Protein AF-A0A4U9HIS5-F1 (afdb_monomer_lite)

Foldseek 3Di:
DEEEAEFQAEQEDAAESEEEDDPDDEYEYHAAQNGEAEYCEREEYLEAYEYAHNHEFENPNAESYEHENYADEHEYEENEEQEYAAESYYYEQYPYYHYHYPYYFYYVNYSYHYDHDPPDDDDD

pLDDT: mean 90.12, std 12.72, range [44.91, 98.75]

Organism: NCBI:txid83655

Radius of gyration: 13.84 Å; chains: 1; bounding box: 36×30×47 Å

Structure (mmCIF, N/CA/C/O backbone):
data_AF-A0A4U9HIS5-F1
#
_entry.id   AF-A0A4U9HIS5-F1
#
loop_
_atom_site.group_PDB
_atom_site.id
_atom_site.type_symbol
_atom_site.label_atom_id
_atom_site.label_alt_id
_atom_site.label_comp_id
_atom_site.label_asym_id
_atom_site.label_entity_id
_atom_site.label_seq_id
_atom_site.pdbx_PDB_ins_code
_atom_site.Cartn_x
_atom_site.Cartn_y
_atom_site.Cartn_z
_atom_site.occupancy
_atom_site.B_iso_or_equiv
_atom_site.auth_seq_id
_atom_site.auth_comp_id
_atom_site.auth_asym_id
_atom_site.auth_atom_id
_atom_site.pdbx_PDB_model_num
ATOM 1 N N . MET A 1 1 ? 12.736 -16.061 -3.841 1.00 52.12 1 MET A N 1
ATOM 2 C CA . MET A 1 1 ? 12.213 -16.095 -2.458 1.00 52.12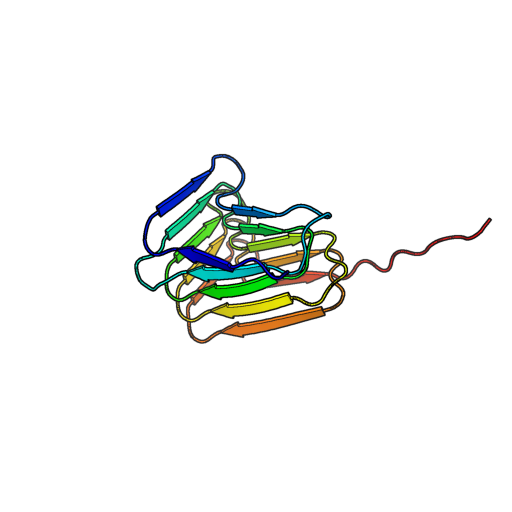 1 MET A CA 1
ATOM 3 C C . MET A 1 1 ? 11.211 -14.957 -2.338 1.00 52.12 1 MET A C 1
ATOM 5 O O . MET A 1 1 ? 11.609 -13.817 -2.514 1.00 52.12 1 MET A O 1
ATOM 9 N N . THR A 1 2 ? 9.918 -15.233 -2.169 1.00 69.94 2 THR A N 1
ATOM 10 C CA . THR A 1 2 ? 8.892 -14.186 -2.000 1.00 69.94 2 THR A CA 1
ATOM 11 C C . THR A 1 2 ? 8.749 -13.871 -0.515 1.00 69.94 2 THR A C 1
ATOM 13 O O . THR A 1 2 ? 8.292 -14.718 0.253 1.00 69.94 2 THR A O 1
ATOM 16 N N . GLY A 1 3 ? 9.178 -12.681 -0.099 1.00 87.12 3 GLY A N 1
ATOM 17 C CA . GLY A 1 3 ? 8.976 -12.201 1.268 1.00 87.12 3 GLY A CA 1
ATOM 18 C C . GLY A 1 3 ? 7.501 -11.894 1.541 1.00 87.12 3 GLY A C 1
ATOM 19 O O . GLY A 1 3 ? 6.752 -11.534 0.630 1.00 87.12 3 GLY A O 1
ATOM 20 N N . THR A 1 4 ? 7.075 -12.053 2.796 1.00 94.88 4 THR A N 1
ATOM 21 C CA . THR A 1 4 ? 5.727 -11.680 3.246 1.00 94.88 4 THR A CA 1
ATOM 22 C C . THR A 1 4 ? 5.819 -10.722 4.424 1.00 94.88 4 THR A C 1
ATOM 24 O O . THR A 1 4 ? 6.487 -11.026 5.409 1.00 94.88 4 THR A O 1
ATOM 27 N N . ILE A 1 5 ? 5.114 -9.598 4.335 1.00 95.44 5 ILE A N 1
ATOM 28 C CA . ILE A 1 5 ? 4.896 -8.663 5.438 1.00 95.44 5 ILE A CA 1
ATOM 29 C C . ILE A 1 5 ? 3.483 -8.902 5.961 1.00 95.44 5 ILE A C 1
ATOM 31 O O . ILE A 1 5 ? 2.519 -8.784 5.206 1.00 95.44 5 ILE A O 1
ATOM 35 N N . LYS A 1 6 ? 3.360 -9.237 7.247 1.00 97.94 6 LYS A N 1
ATOM 36 C CA . LYS A 1 6 ? 2.071 -9.368 7.932 1.00 97.94 6 LYS A CA 1
ATOM 37 C C . LYS A 1 6 ? 1.951 -8.255 8.958 1.00 97.94 6 LYS A C 1
ATOM 39 O O . LYS A 1 6 ? 2.724 -8.232 9.911 1.00 97.94 6 LYS A O 1
ATOM 44 N N . ASN A 1 7 ? 1.003 -7.347 8.760 1.00 98.19 7 ASN A N 1
ATOM 45 C CA . ASN A 1 7 ? 0.739 -6.257 9.688 1.00 98.19 7 ASN A CA 1
ATOM 46 C C . ASN A 1 7 ? -0.586 -6.479 10.421 1.00 98.19 7 ASN A C 1
ATOM 48 O O . ASN A 1 7 ? -1.615 -6.698 9.790 1.00 98.19 7 ASN A O 1
ATOM 52 N N . ALA A 1 8 ? -0.559 -6.374 11.747 1.00 98.25 8 ALA A N 1
ATOM 53 C CA . ALA A 1 8 ? -1.751 -6.332 12.597 1.00 98.25 8 ALA A CA 1
ATOM 54 C C . ALA A 1 8 ? -1.700 -5.192 13.632 1.00 98.25 8 ALA A C 1
ATOM 56 O O . ALA A 1 8 ? -2.584 -5.109 14.483 1.00 98.25 8 ALA A O 1
ATOM 57 N N . GLY A 1 9 ? -0.664 -4.349 13.567 1.00 98.12 9 GLY A N 1
ATOM 58 C CA . GLY A 1 9 ? -0.470 -3.181 14.422 1.00 98.12 9 GLY A CA 1
ATOM 59 C C . GLY A 1 9 ? -0.333 -1.917 13.578 1.00 98.12 9 GLY A C 1
ATOM 60 O O . GLY A 1 9 ? -0.990 -1.783 12.548 1.00 98.12 9 GLY A O 1
ATOM 61 N N . ASN A 1 10 ? 0.543 -1.004 13.997 1.00 98.06 10 ASN A N 1
ATOM 62 C CA . ASN A 1 10 ? 0.754 0.273 13.318 1.00 98.06 10 ASN A CA 1
ATOM 63 C C . ASN A 1 10 ? 2.096 0.286 12.584 1.00 98.06 10 ASN A C 1
ATOM 65 O O . ASN A 1 10 ? 3.140 0.045 13.191 1.00 98.06 10 ASN A O 1
ATOM 69 N N . VAL A 1 11 ? 2.068 0.625 11.300 1.00 98.00 11 VAL A N 1
ATOM 70 C CA . VAL A 1 11 ? 3.246 0.953 10.497 1.00 98.00 11 VAL A CA 1
ATOM 71 C C . VAL A 1 11 ? 3.129 2.415 10.098 1.00 98.00 11 VAL A C 1
ATOM 73 O O . VAL A 1 11 ? 2.196 2.781 9.389 1.00 98.00 11 VAL A O 1
ATOM 76 N N . THR A 1 12 ? 4.062 3.248 10.550 1.00 96.50 12 THR A N 1
ATOM 77 C CA . THR A 1 12 ? 4.068 4.683 10.257 1.00 96.50 12 THR A CA 1
ATOM 78 C C . THR A 1 12 ? 5.427 5.119 9.724 1.00 96.50 12 THR A C 1
ATOM 80 O O . THR A 1 12 ? 6.471 4.698 10.221 1.00 96.50 12 THR A O 1
ATOM 83 N N . GLY A 1 13 ? 5.423 5.976 8.706 1.00 94.50 13 GLY A N 1
ATOM 84 C CA . GLY A 1 13 ? 6.635 6.583 8.158 1.00 94.50 13 GLY A CA 1
ATOM 85 C C . GLY A 1 13 ? 6.396 8.024 7.722 1.00 94.50 13 GLY A C 1
ATOM 86 O O . GLY A 1 13 ? 5.287 8.386 7.345 1.00 94.50 13 GLY A O 1
ATOM 87 N N . ALA A 1 14 ? 7.431 8.866 7.773 1.00 94.44 14 ALA A N 1
ATOM 88 C CA . ALA A 1 14 ? 7.312 10.266 7.352 1.00 94.44 14 ALA A CA 1
ATOM 89 C C . ALA A 1 14 ? 7.033 10.390 5.840 1.00 94.44 14 ALA A C 1
ATOM 91 O O . ALA A 1 14 ? 6.141 11.131 5.432 1.00 94.44 14 ALA A O 1
ATOM 92 N N . GLU A 1 15 ? 7.752 9.616 5.018 1.00 95.75 15 GLU A N 1
ATOM 93 C CA . GLU A 1 15 ? 7.513 9.529 3.571 1.00 95.75 15 GLU A CA 1
ATOM 94 C C . GLU A 1 15 ? 6.591 8.352 3.236 1.00 95.75 15 GLU A C 1
ATOM 96 O O . GLU A 1 15 ? 5.451 8.560 2.822 1.00 95.75 15 GLU A O 1
ATOM 101 N N . SER A 1 16 ? 7.057 7.125 3.472 1.00 96.25 16 SER A N 1
ATOM 102 C CA . SER A 1 16 ? 6.305 5.901 3.190 1.00 96.25 16 SER A CA 1
ATOM 103 C C . SER A 1 16 ? 6.169 5.053 4.447 1.00 96.25 16 SER A C 1
ATOM 105 O O . SER A 1 16 ? 7.168 4.833 5.131 1.00 96.25 16 SER A O 1
ATOM 107 N N . GLY A 1 17 ? 4.972 4.528 4.724 1.00 9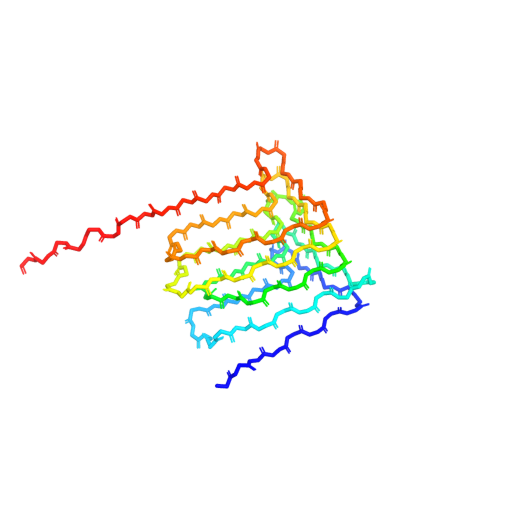6.56 17 GLY A N 1
ATOM 108 C CA . GLY A 1 17 ? 4.800 3.506 5.762 1.00 96.56 17 GLY A CA 1
ATOM 109 C C . GLY A 1 17 ? 5.573 2.235 5.400 1.00 96.56 17 GLY A C 1
ATOM 110 O O . GLY A 1 17 ? 6.351 1.713 6.196 1.00 96.56 17 GLY A O 1
ATOM 111 N N . ILE A 1 18 ? 5.423 1.777 4.153 1.00 96.62 18 ILE A N 1
ATOM 112 C CA . ILE A 1 18 ? 6.227 0.694 3.573 1.00 96.62 18 ILE A CA 1
ATOM 113 C C . ILE A 1 18 ? 6.809 1.157 2.237 1.00 96.62 18 ILE A C 1
ATOM 115 O O . ILE A 1 18 ? 6.059 1.547 1.342 1.00 96.62 18 ILE A O 1
ATOM 119 N N . GLN A 1 19 ? 8.133 1.060 2.094 1.00 95.12 19 GLN A N 1
ATOM 120 C CA . GLN A 1 19 ? 8.863 1.315 0.849 1.00 95.12 19 GLN A CA 1
ATOM 121 C C . GLN A 1 19 ? 9.473 0.013 0.318 1.00 95.12 19 GLN A C 1
ATOM 123 O O . GLN A 1 19 ? 10.108 -0.724 1.072 1.00 95.12 19 GLN A O 1
ATOM 128 N N . ILE A 1 20 ? 9.307 -0.263 -0.978 1.00 92.62 20 ILE A N 1
ATOM 129 C CA . ILE A 1 20 ? 9.892 -1.433 -1.646 1.00 92.62 20 ILE A CA 1
ATOM 130 C C . ILE A 1 20 ? 10.592 -0.996 -2.938 1.00 92.62 20 ILE A C 1
ATOM 132 O O . ILE A 1 20 ? 9.955 -0.453 -3.841 1.00 92.62 20 ILE A O 1
ATOM 136 N N . GLU A 1 21 ? 11.888 -1.290 -3.036 1.00 91.12 21 GLU A N 1
ATOM 137 C CA . GLU A 1 21 ? 12.769 -0.879 -4.137 1.00 91.12 21 GLU A CA 1
ATOM 138 C C . GLU A 1 21 ? 13.004 -1.988 -5.188 1.00 91.12 21 GLU A C 1
ATOM 140 O O . GLU A 1 21 ? 12.654 -3.153 -4.986 1.00 91.12 21 GLU A O 1
ATOM 145 N N . GLU A 1 22 ? 13.595 -1.593 -6.321 1.00 81.88 22 GLU A N 1
ATOM 146 C CA . GLU A 1 22 ? 13.671 -2.310 -7.613 1.00 81.88 22 GLU A CA 1
ATOM 147 C C . GLU A 1 22 ? 14.388 -3.677 -7.566 1.00 81.88 22 GLU A C 1
ATOM 149 O O . GLU A 1 22 ? 14.117 -4.533 -8.407 1.00 81.88 22 GLU A O 1
ATOM 154 N N . ASP A 1 23 ? 15.218 -3.930 -6.550 1.00 79.56 23 ASP A N 1
ATOM 155 C CA . ASP A 1 23 ? 16.017 -5.163 -6.419 1.00 79.56 23 ASP A CA 1
ATOM 156 C C . ASP A 1 23 ? 15.318 -6.287 -5.630 1.00 79.56 23 ASP A C 1
ATOM 158 O O . ASP A 1 23 ? 15.896 -7.340 -5.346 1.00 79.56 23 ASP A O 1
ATOM 162 N N . SER A 1 24 ? 14.057 -6.082 -5.251 1.00 76.44 24 SER A N 1
ATOM 163 C CA . SER A 1 24 ? 13.283 -7.075 -4.508 1.00 76.44 24 SER A CA 1
ATOM 164 C C . SER A 1 24 ? 12.559 -8.060 -5.435 1.00 76.44 24 SER A C 1
ATOM 166 O O . SER A 1 24 ? 12.050 -7.715 -6.500 1.00 76.44 24 SER A O 1
ATOM 168 N N . SER A 1 25 ? 12.442 -9.320 -5.004 1.00 83.38 25 SER A N 1
ATOM 169 C CA . SER A 1 25 ? 11.448 -10.239 -5.581 1.00 83.38 25 SER A CA 1
ATOM 170 C C . SER A 1 25 ? 10.033 -9.780 -5.219 1.00 83.38 25 SER A C 1
ATOM 172 O O . SER A 1 25 ? 9.864 -9.110 -4.204 1.00 83.38 25 SER A O 1
ATOM 174 N N . MET A 1 26 ? 9.017 -10.197 -5.990 1.00 85.31 26 MET A N 1
ATOM 175 C CA . MET A 1 26 ? 7.604 -9.927 -5.677 1.00 85.31 26 MET A CA 1
ATOM 176 C C . MET A 1 26 ? 7.312 -10.151 -4.187 1.00 85.31 26 MET A C 1
ATOM 178 O O . MET A 1 26 ? 7.617 -11.213 -3.635 1.00 85.31 26 MET A O 1
ATOM 182 N N . LEU A 1 27 ? 6.717 -9.147 -3.547 1.00 91.69 27 LEU A N 1
ATOM 183 C CA . LEU A 1 27 ? 6.384 -9.190 -2.128 1.00 91.69 27 LEU A CA 1
ATOM 184 C C . LEU A 1 27 ? 4.886 -9.334 -1.923 1.00 91.69 27 LEU A C 1
ATOM 186 O O . LEU A 1 27 ? 4.066 -8.795 -2.671 1.00 91.69 27 LEU A O 1
ATOM 190 N N . ARG A 1 28 ? 4.538 -10.058 -0.862 1.00 95.50 28 ARG A N 1
ATOM 191 C CA . ARG A 1 28 ? 3.171 -10.155 -0.372 1.00 95.50 28 ARG A CA 1
ATOM 192 C C . ARG A 1 28 ? 3.012 -9.298 0.877 1.00 95.50 28 ARG A C 1
ATOM 194 O O . ARG A 1 28 ? 3.803 -9.418 1.808 1.00 95.50 28 ARG A O 1
ATOM 201 N N . ILE A 1 29 ? 1.982 -8.464 0.903 1.00 97.25 29 ILE A N 1
ATOM 202 C CA . ILE A 1 29 ? 1.629 -7.616 2.040 1.00 97.25 29 ILE A CA 1
ATOM 203 C C . ILE A 1 29 ? 0.226 -8.011 2.493 1.00 97.25 29 ILE A C 1
ATOM 205 O O . ILE A 1 29 ? -0.726 -7.935 1.719 1.00 97.25 29 ILE A O 1
ATOM 209 N N . GLU A 1 30 ? 0.108 -8.439 3.744 1.00 98.44 30 GLU A N 1
ATOM 210 C CA . GLU A 1 30 ? -1.153 -8.783 4.396 1.00 98.44 30 GLU A CA 1
ATOM 211 C C . GLU A 1 30 ? -1.396 -7.796 5.538 1.00 98.44 30 GLU A C 1
ATOM 213 O O . GLU A 1 30 ? -0.752 -7.879 6.583 1.00 98.44 30 GLU A O 1
ATOM 218 N N . ASN A 1 31 ? -2.318 -6.856 5.338 1.00 98.69 31 ASN A N 1
ATOM 219 C CA . ASN A 1 31 ? -2.761 -5.938 6.379 1.00 98.69 31 ASN A CA 1
ATOM 220 C C . ASN A 1 31 ? -4.041 -6.493 7.016 1.00 98.69 31 ASN A C 1
ATOM 222 O O . ASN A 1 31 ? -5.082 -6.580 6.359 1.00 98.69 3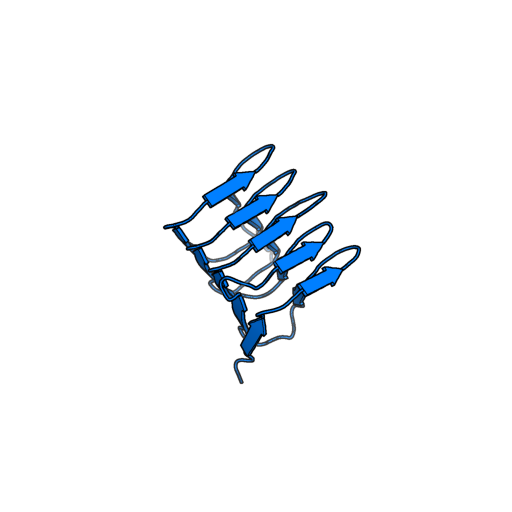1 ASN A O 1
ATOM 226 N N . ALA A 1 32 ? -3.955 -6.930 8.270 1.00 98.69 32 ALA A N 1
ATOM 227 C CA . ALA A 1 32 ? -5.080 -7.463 9.030 1.00 98.69 32 ALA A CA 1
ATOM 228 C C . ALA A 1 32 ? -6.110 -6.368 9.340 1.00 98.69 32 ALA A C 1
ATOM 230 O O . ALA A 1 32 ? -5.827 -5.186 9.187 1.00 98.69 32 ALA A O 1
ATOM 231 N N . SER A 1 33 ? -7.299 -6.748 9.812 1.00 98.38 33 SER A N 1
ATOM 232 C CA . SER A 1 33 ? -8.380 -5.798 10.127 1.00 98.38 33 SER A CA 1
ATOM 233 C C . SER A 1 33 ? -8.024 -4.772 11.204 1.00 98.38 33 SER A C 1
ATOM 235 O O . SER A 1 33 ? -8.592 -3.688 11.217 1.00 98.38 33 SER A O 1
ATOM 237 N N . THR A 1 34 ? -7.084 -5.101 12.092 1.00 98.12 34 THR A N 1
ATOM 238 C CA . THR A 1 34 ? -6.537 -4.195 13.116 1.00 98.12 34 THR A CA 1
ATOM 239 C C . THR A 1 34 ? -5.285 -3.450 12.653 1.00 98.12 34 THR A C 1
ATOM 241 O O . THR A 1 34 ? -4.703 -2.693 13.421 1.00 98.12 34 THR A O 1
ATOM 244 N N . GLY A 1 35 ? -4.807 -3.729 11.440 1.00 98.62 35 GLY A N 1
ATOM 245 C CA . GLY A 1 35 ? -3.575 -3.171 10.914 1.00 98.62 35 GLY A CA 1
ATOM 246 C C . GLY A 1 35 ? -3.788 -1.785 10.316 1.00 98.62 35 GLY A C 1
ATOM 247 O O . GLY A 1 35 ? -4.666 -1.595 9.470 1.00 98.62 35 GLY A O 1
ATOM 248 N N . HIS A 1 36 ? -2.936 -0.843 10.708 1.00 98.50 36 HIS A N 1
ATOM 249 C CA . HIS A 1 36 ? -2.873 0.508 10.160 1.00 98.50 36 HIS A CA 1
ATOM 250 C C . HIS A 1 36 ? -1.519 0.719 9.483 1.00 98.50 36 HIS A C 1
ATOM 252 O O . HIS A 1 36 ? -0.474 0.446 10.078 1.00 98.50 36 HIS A O 1
ATOM 258 N N . ILE A 1 37 ? -1.533 1.185 8.236 1.00 98.56 37 ILE A N 1
ATOM 259 C CA . ILE A 1 37 ? -0.330 1.548 7.483 1.00 98.56 37 ILE A CA 1
ATOM 260 C C . ILE A 1 37 ? -0.476 2.991 7.023 1.00 98.56 37 ILE A C 1
ATOM 262 O O . ILE A 1 37 ? -1.374 3.303 6.241 1.00 98.56 37 ILE A O 1
ATOM 266 N N . GLU A 1 38 ? 0.417 3.862 7.478 1.00 97.56 38 GLU A N 1
ATOM 267 C CA . GLU A 1 38 ? 0.339 5.293 7.209 1.00 97.56 38 GLU A CA 1
ATOM 268 C C . GLU A 1 38 ? 1.689 5.904 6.825 1.00 97.56 3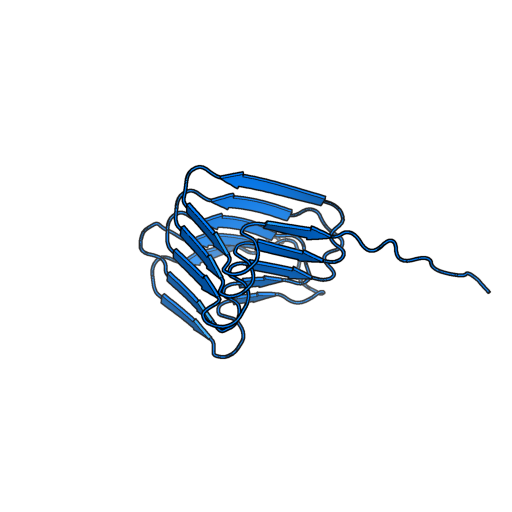8 GLU A C 1
ATOM 270 O O . GLU A 1 38 ? 2.753 5.533 7.323 1.00 97.56 38 GLU A O 1
ATOM 275 N N . GLY A 1 39 ? 1.624 6.908 5.961 1.00 96.44 39 GLY A N 1
ATOM 276 C CA . GLY A 1 39 ? 2.721 7.818 5.659 1.00 96.44 39 GLY A CA 1
ATOM 277 C C . GLY A 1 39 ? 2.230 8.953 4.776 1.00 96.44 39 GLY A C 1
ATOM 278 O O . GLY A 1 39 ? 1.025 9.074 4.543 1.00 96.44 39 GLY A O 1
ATOM 279 N N . LYS A 1 40 ? 3.128 9.786 4.240 1.00 97.31 40 LYS A N 1
ATOM 280 C CA . LYS A 1 40 ? 2.743 10.687 3.140 1.00 97.31 40 LYS A CA 1
ATOM 281 C C . LYS A 1 40 ? 2.156 9.863 1.992 1.00 97.31 40 LYS A C 1
ATOM 283 O O . LYS A 1 40 ? 1.054 10.174 1.541 1.00 97.31 40 LYS A O 1
ATOM 288 N N . THR A 1 41 ? 2.833 8.778 1.622 1.00 98.00 41 THR A N 1
ATOM 289 C CA . THR A 1 41 ? 2.267 7.651 0.877 1.00 98.00 41 THR A CA 1
ATOM 290 C C . THR A 1 41 ? 2.163 6.438 1.813 1.00 98.00 41 THR A C 1
ATOM 292 O O . THR A 1 41 ? 3.108 6.135 2.534 1.00 98.00 41 THR A O 1
ATOM 295 N N . GLY A 1 42 ? 1.037 5.724 1.842 1.00 97.56 42 GLY A N 1
ATOM 296 C CA . GLY A 1 42 ? 0.883 4.573 2.748 1.00 97.56 42 GLY A CA 1
ATOM 297 C C . GLY A 1 42 ? 1.843 3.432 2.388 1.00 97.56 42 GLY A C 1
ATOM 298 O O . GLY A 1 42 ? 2.702 3.035 3.180 1.00 97.56 42 GLY A O 1
ATOM 299 N N . ILE A 1 43 ? 1.734 2.940 1.152 1.00 97.88 43 ILE A N 1
ATOM 300 C CA . ILE A 1 43 ? 2.641 1.940 0.572 1.00 97.88 43 ILE A CA 1
ATOM 301 C C . ILE A 1 43 ? 3.187 2.470 -0.746 1.00 97.88 43 ILE A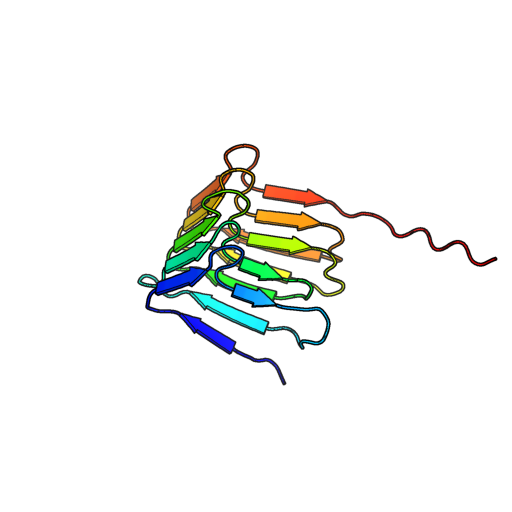 C 1
ATOM 303 O O . ILE A 1 43 ? 2.409 2.826 -1.626 1.00 97.88 43 ILE A O 1
ATOM 307 N N . ALA A 1 44 ? 4.504 2.446 -0.914 1.00 96.19 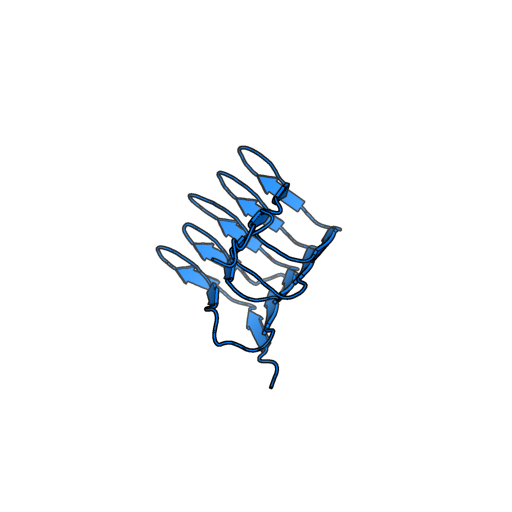44 ALA A N 1
ATOM 308 C CA . ALA A 1 44 ? 5.172 2.765 -2.166 1.00 96.19 44 ALA A CA 1
ATOM 309 C C . ALA A 1 44 ? 6.025 1.577 -2.623 1.00 96.19 44 ALA A C 1
ATOM 311 O O . ALA A 1 44 ? 6.831 1.032 -1.866 1.00 96.19 44 ALA A O 1
ATOM 312 N N . SER A 1 45 ? 5.837 1.151 -3.872 1.00 94.25 45 SER A N 1
ATOM 313 C CA . SER A 1 45 ? 6.584 0.034 -4.443 1.00 94.25 45 SER A CA 1
ATOM 314 C C . SER A 1 45 ? 7.022 0.297 -5.875 1.00 94.25 45 SER A C 1
ATOM 316 O O . SER A 1 45 ? 6.257 0.801 -6.701 1.00 94.25 45 SER A O 1
ATOM 318 N N . LYS A 1 46 ? 8.256 -0.116 -6.165 1.00 91.81 46 LYS A N 1
ATOM 319 C CA . LYS A 1 46 ? 8.841 -0.141 -7.507 1.00 91.81 46 LYS A CA 1
ATOM 320 C C . LYS A 1 46 ? 8.903 -1.537 -8.126 1.00 91.81 46 LYS A C 1
ATOM 322 O O . LYS A 1 46 ? 9.430 -1.717 -9.220 1.00 91.81 46 LYS A O 1
ATOM 327 N N . ILE A 1 47 ? 8.304 -2.524 -7.462 1.00 90.19 47 ILE A N 1
ATOM 328 C CA . ILE A 1 47 ? 8.125 -3.883 -7.980 1.00 90.19 47 ILE A CA 1
ATOM 329 C C . ILE A 1 47 ? 6.655 -4.311 -7.912 1.00 90.19 47 ILE A C 1
ATOM 331 O O . ILE A 1 47 ? 5.803 -3.629 -7.343 1.00 90.19 47 ILE A O 1
ATOM 335 N N . GLY A 1 48 ? 6.341 -5.458 -8.511 1.00 90.44 48 GLY A N 1
ATOM 336 C CA . GLY A 1 48 ? 5.018 -6.057 -8.422 1.00 90.44 48 GLY A CA 1
ATOM 337 C C . GLY A 1 48 ? 4.752 -6.528 -6.999 1.00 90.44 48 GLY A C 1
ATOM 338 O O . GLY A 1 48 ? 5.614 -7.157 -6.380 1.00 90.44 48 GLY A O 1
ATOM 339 N N . ILE A 1 49 ? 3.551 -6.256 -6.491 1.00 93.56 49 ILE A N 1
ATOM 340 C CA . ILE A 1 49 ? 3.136 -6.691 -5.154 1.00 93.56 49 ILE A CA 1
ATOM 341 C C . ILE A 1 49 ? 1.822 -7.457 -5.192 1.00 93.56 49 ILE A C 1
ATOM 343 O O . ILE A 1 49 ? 0.961 -7.231 -6.045 1.00 93.56 49 ILE A O 1
ATOM 347 N N . ILE A 1 50 ? 1.659 -8.336 -4.208 1.00 95.88 50 ILE A N 1
ATOM 348 C CA . ILE A 1 50 ? 0.368 -8.905 -3.837 1.00 95.88 50 ILE A CA 1
ATOM 349 C C . ILE A 1 50 ? -0.057 -8.235 -2.534 1.00 95.88 50 ILE A C 1
ATOM 351 O O . ILE A 1 50 ? 0.478 -8.554 -1.476 1.00 95.88 50 ILE A O 1
ATOM 355 N N . LEU A 1 51 ? -1.010 -7.314 -2.609 1.00 97.50 51 LEU A N 1
ATOM 356 C CA . LEU A 1 51 ? -1.561 -6.614 -1.454 1.00 97.50 51 LEU A CA 1
ATOM 357 C C . LEU A 1 51 ? -2.924 -7.198 -1.081 1.00 97.50 51 LEU A C 1
ATOM 359 O O . LEU A 1 51 ? -3.822 -7.258 -1.919 1.00 97.50 51 LEU A O 1
ATOM 363 N N . ILE A 1 52 ? -3.086 -7.579 0.184 1.00 98.50 52 ILE A N 1
ATOM 364 C CA . ILE A 1 52 ? -4.374 -7.906 0.797 1.00 98.50 52 ILE A CA 1
ATOM 365 C C . ILE A 1 52 ? -4.593 -6.952 1.960 1.00 98.50 52 ILE A C 1
ATOM 367 O O . ILE A 1 52 ? -3.891 -7.030 2.967 1.00 98.50 52 ILE A O 1
ATOM 371 N N . ASN A 1 53 ? -5.574 -6.066 1.820 1.00 98.69 53 ASN A N 1
ATOM 372 C CA . ASN A 1 53 ? -5.935 -5.106 2.847 1.00 98.69 53 ASN A CA 1
ATOM 373 C C . ASN A 1 53 ? -7.281 -5.449 3.479 1.00 98.69 53 ASN A C 1
ATOM 375 O O . ASN A 1 53 ? -8.311 -5.342 2.821 1.00 98.69 53 ASN A O 1
ATOM 379 N N . ASN A 1 54 ? -7.274 -5.804 4.760 1.00 98.75 54 ASN A N 1
ATOM 380 C CA . ASN A 1 54 ? -8.476 -5.937 5.584 1.00 98.75 54 ASN A CA 1
ATOM 381 C C . ASN A 1 54 ? -8.609 -4.799 6.609 1.00 98.75 54 ASN A C 1
ATOM 383 O O . ASN A 1 54 ? -9.684 -4.638 7.177 1.00 98.75 54 ASN A O 1
ATOM 387 N N . GLY A 1 55 ? -7.532 -4.051 6.862 1.00 98.62 55 GLY A N 1
ATOM 388 C CA . GLY A 1 55 ? -7.489 -2.925 7.795 1.00 98.62 55 GLY A CA 1
ATOM 389 C C . GLY A 1 55 ? -7.468 -1.588 7.070 1.00 98.62 55 GLY A C 1
ATOM 390 O O . GLY A 1 55 ? -8.228 -1.362 6.127 1.00 98.62 55 GLY A O 1
ATOM 391 N N . GLU A 1 56 ? -6.581 -0.700 7.503 1.00 98.69 56 GLU A N 1
ATOM 392 C CA . GLU A 1 56 ? -6.492 0.663 6.997 1.00 98.69 56 GLU A CA 1
ATOM 393 C C . GLU A 1 56 ? -5.126 0.972 6.379 1.00 98.69 56 GLU A C 1
ATOM 395 O O . GLU A 1 56 ? -4.079 0.679 6.958 1.00 98.69 56 GLU A O 1
ATOM 400 N N . ILE A 1 57 ? -5.146 1.582 5.193 1.00 98.75 57 ILE A N 1
ATOM 401 C CA . ILE A 1 57 ? -3.968 2.124 4.513 1.00 98.75 57 ILE A CA 1
ATOM 402 C C . ILE A 1 57 ? -4.251 3.583 4.164 1.00 98.75 57 ILE A C 1
ATOM 404 O O . ILE A 1 57 ? -5.203 3.860 3.431 1.00 98.75 57 ILE A O 1
ATOM 408 N N . LYS A 1 58 ? -3.417 4.504 4.655 1.00 98.19 58 LYS A N 1
ATOM 409 C CA . LYS A 1 58 ? -3.581 5.947 4.455 1.00 98.19 58 LYS A CA 1
ATOM 410 C C . LYS A 1 58 ? -2.333 6.624 3.898 1.00 98.19 58 LYS A C 1
ATOM 412 O O . LYS A 1 58 ? -1.253 6.572 4.482 1.00 98.19 58 LYS A O 1
ATOM 417 N N . GLY A 1 59 ? -2.517 7.324 2.783 1.00 96.38 59 GLY A N 1
ATOM 418 C CA . GLY A 1 59 ? -1.614 8.356 2.291 1.00 96.38 59 GLY A CA 1
ATOM 419 C C . GLY A 1 59 ? -2.057 9.711 2.808 1.00 96.38 59 GLY A C 1
ATOM 420 O O . GLY A 1 59 ? -2.869 10.377 2.166 1.00 96.38 59 GLY A O 1
ATOM 421 N N . ASN A 1 60 ? -1.520 10.118 3.954 1.00 93.88 60 ASN A N 1
ATOM 422 C CA . ASN A 1 60 ? -1.955 11.299 4.702 1.00 93.88 60 ASN A CA 1
ATOM 423 C C . ASN A 1 60 ? -1.702 12.619 3.965 1.00 93.88 60 ASN A C 1
ATOM 425 O O . ASN A 1 60 ? -2.299 13.633 4.308 1.00 93.88 60 ASN A O 1
ATOM 429 N N . LEU A 1 61 ? -0.811 12.620 2.971 1.00 95.75 61 LEU A N 1
ATOM 430 C CA . LEU A 1 61 ? -0.471 13.803 2.174 1.00 95.75 61 LEU A CA 1
ATOM 431 C C . LEU A 1 61 ? -0.374 13.510 0.669 1.00 95.75 61 LEU A C 1
ATOM 433 O O . LEU A 1 61 ? -0.221 14.439 -0.119 1.00 95.75 61 LEU A O 1
ATOM 437 N N . ASN A 1 62 ? -0.439 12.241 0.262 1.00 96.56 62 ASN A N 1
ATOM 438 C CA . ASN A 1 62 ? -0.303 11.819 -1.127 1.00 96.56 62 ASN A CA 1
ATOM 439 C C . ASN A 1 62 ? -1.191 10.596 -1.429 1.00 96.56 62 ASN A C 1
ATOM 441 O O . ASN A 1 62 ? -2.417 10.704 -1.367 1.00 96.56 62 ASN A O 1
ATOM 445 N N . ASN A 1 63 ? -0.610 9.442 -1.768 1.00 97.69 63 ASN A N 1
ATOM 446 C CA . ASN A 1 63 ? -1.341 8.273 -2.254 1.00 97.69 63 ASN A CA 1
ATOM 447 C C . ASN A 1 63 ? -1.519 7.217 -1.157 1.00 97.69 63 ASN A C 1
ATOM 449 O O . ASN A 1 63 ? -0.601 6.975 -0.379 1.00 97.69 63 ASN A O 1
ATOM 453 N N . GLY A 1 64 ? -2.657 6.524 -1.118 1.00 97.62 64 GLY A N 1
ATOM 454 C CA . GLY A 1 64 ? -2.818 5.361 -0.237 1.00 97.62 64 GLY A CA 1
ATOM 455 C C . GLY A 1 64 ? -1.824 4.257 -0.607 1.00 97.62 64 GLY A C 1
ATOM 456 O O . GLY A 1 64 ? -0.996 3.840 0.203 1.00 97.62 64 GLY A O 1
ATOM 457 N N . VAL A 1 65 ? -1.860 3.842 -1.873 1.00 97.56 65 VAL A N 1
ATOM 458 C CA . VAL A 1 65 ? -0.907 2.901 -2.472 1.00 97.56 65 VAL A CA 1
ATOM 459 C C . VAL A 1 65 ? -0.351 3.491 -3.761 1.00 97.56 65 VAL A C 1
ATOM 461 O O . VAL A 1 65 ? -1.111 3.914 -4.630 1.00 97.56 65 VAL A O 1
ATOM 464 N N . GLU A 1 66 ? 0.968 3.467 -3.910 1.00 96.38 66 GLU A N 1
ATOM 465 C CA . GLU A 1 66 ? 1.680 3.906 -5.103 1.00 96.38 66 GLU A CA 1
ATOM 466 C C . GLU A 1 66 ? 2.548 2.783 -5.681 1.00 96.38 66 GLU A C 1
ATOM 468 O O . GLU A 1 66 ? 3.413 2.225 -5.007 1.00 96.38 66 GLU A O 1
ATOM 473 N N . LEU A 1 67 ? 2.316 2.466 -6.955 1.00 93.94 67 LEU A N 1
ATOM 474 C CA . LEU A 1 67 ? 3.080 1.492 -7.731 1.00 93.94 67 LEU A CA 1
ATOM 475 C C . LEU A 1 67 ? 3.725 2.199 -8.926 1.00 93.94 67 LEU A C 1
ATOM 477 O O . LEU A 1 67 ? 3.057 2.433 -9.935 1.00 93.94 67 LEU A O 1
ATOM 481 N N . SER A 1 68 ? 5.007 2.539 -8.825 1.00 89.50 68 SER A N 1
ATOM 482 C CA . SER A 1 68 ? 5.691 3.395 -9.803 1.00 89.50 68 SER A CA 1
ATOM 483 C C . SER A 1 68 ? 6.931 2.708 -10.373 1.00 89.50 68 SER A C 1
ATOM 485 O O . SER A 1 68 ? 7.796 2.263 -9.630 1.00 89.50 68 SER A O 1
ATOM 487 N N . GLY A 1 69 ? 7.027 2.613 -11.703 1.00 80.12 69 GLY A N 1
ATOM 488 C CA . GLY A 1 69 ? 8.160 1.962 -12.384 1.00 80.12 69 GLY A CA 1
ATOM 489 C C . GLY A 1 69 ? 8.144 0.429 -12.325 1.00 80.12 69 GLY A C 1
ATOM 490 O O . GLY A 1 69 ? 9.145 -0.218 -12.620 1.00 80.12 69 GLY A O 1
ATOM 491 N N . VAL A 1 70 ? 6.999 -0.149 -11.967 1.00 76.38 70 VAL A N 1
ATOM 492 C CA . VAL A 1 70 ? 6.837 -1.581 -11.726 1.00 76.38 70 VAL A CA 1
ATOM 493 C C . VAL A 1 70 ? 6.818 -2.385 -13.032 1.00 76.38 70 VAL A C 1
ATOM 495 O O . VAL A 1 70 ? 5.872 -2.328 -13.809 1.00 76.38 70 VAL A O 1
ATOM 498 N N . THR A 1 71 ? 7.814 -3.234 -13.265 1.00 73.81 71 THR A N 1
ATOM 499 C CA . THR A 1 71 ? 7.871 -4.059 -14.491 1.00 73.81 71 THR A CA 1
ATOM 500 C C . THR A 1 71 ? 7.067 -5.361 -14.413 1.00 73.81 71 THR A C 1
ATOM 502 O O . THR A 1 71 ? 6.786 -5.978 -15.443 1.00 73.81 71 THR A O 1
ATOM 505 N N . SER A 1 72 ? 6.657 -5.779 -13.215 1.00 81.25 72 SER A N 1
ATOM 506 C CA . SER A 1 72 ? 5.888 -7.006 -12.970 1.00 81.25 72 SER A CA 1
ATOM 507 C C . SER A 1 72 ? 4.407 -6.726 -12.690 1.00 81.25 72 SER A C 1
ATOM 509 O O . SER A 1 72 ? 3.971 -5.587 -12.566 1.00 81.25 72 SER A O 1
ATOM 511 N N . ASN A 1 73 ? 3.588 -7.774 -12.650 1.00 87.88 73 ASN A N 1
ATOM 512 C CA . ASN A 1 73 ? 2.158 -7.614 -12.396 1.00 87.88 73 ASN A CA 1
ATOM 513 C C . ASN A 1 73 ? 1.899 -7.398 -10.901 1.00 87.88 73 ASN A C 1
ATOM 515 O O . ASN A 1 73 ? 2.478 -8.103 -10.076 1.00 87.88 73 ASN A O 1
ATOM 519 N N . SER A 1 74 ? 0.967 -6.506 -10.568 1.00 91.62 74 SER A N 1
ATOM 520 C CA . SER A 1 74 ? 0.482 -6.332 -9.194 1.00 91.62 74 SER A CA 1
ATOM 521 C C . SER A 1 74 ? -0.954 -6.813 -9.042 1.00 91.62 74 SER A C 1
ATOM 523 O O . SER A 1 74 ? -1.777 -6.665 -9.948 1.00 91.62 74 SER A O 1
ATOM 525 N N . LYS A 1 75 ? -1.260 -7.358 -7.864 1.00 95.31 75 LYS A N 1
ATOM 526 C CA . LYS A 1 75 ? -2.613 -7.731 -7.449 1.00 95.31 75 LYS A CA 1
ATOM 527 C C . LYS A 1 75 ? -2.953 -7.030 -6.147 1.00 95.31 75 LYS A C 1
ATOM 529 O O . LYS A 1 75 ? -2.221 -7.162 -5.171 1.00 95.31 75 LYS A O 1
ATOM 534 N N . ILE A 1 76 ? -4.069 -6.315 -6.127 1.00 96.50 76 ILE A N 1
ATOM 535 C CA . ILE A 1 76 ? -4.567 -5.615 -4.945 1.00 96.50 76 ILE A CA 1
ATOM 536 C C . ILE A 1 76 ? -5.952 -6.162 -4.616 1.00 96.50 76 ILE A C 1
ATOM 538 O O . ILE A 1 76 ? -6.861 -6.106 -5.437 1.00 96.50 76 ILE A O 1
ATOM 542 N N . THR A 1 77 ? -6.111 -6.696 -3.410 1.00 98.50 77 THR A N 1
ATOM 543 C CA . THR A 1 77 ? -7.399 -7.084 -2.832 1.00 98.50 77 THR A CA 1
ATOM 544 C C . THR A 1 77 ? -7.688 -6.174 -1.652 1.00 98.50 77 THR A C 1
ATOM 546 O O . THR A 1 77 ? -6.949 -6.192 -0.669 1.00 98.50 77 THR A O 1
ATOM 549 N N . ASN A 1 78 ? -8.746 -5.375 -1.744 1.00 98.50 78 ASN A N 1
ATOM 550 C CA . ASN A 1 78 ? -9.163 -4.475 -0.679 1.00 98.50 78 ASN A CA 1
ATOM 551 C C . ASN A 1 78 ? -10.514 -4.891 -0.094 1.00 98.50 78 ASN A C 1
ATOM 553 O O . ASN A 1 78 ? -11.539 -4.778 -0.762 1.00 98.50 78 ASN A O 1
ATOM 557 N N . ASN A 1 79 ? -10.504 -5.306 1.167 1.00 98.62 79 ASN A N 1
ATOM 558 C CA . ASN A 1 79 ? -11.680 -5.566 1.998 1.00 98.62 79 ASN A CA 1
ATOM 559 C C . ASN A 1 79 ? -11.844 -4.516 3.113 1.00 98.62 79 ASN A C 1
ATOM 561 O O . ASN A 1 79 ? -12.923 -4.406 3.684 1.00 98.62 79 ASN A O 1
ATOM 565 N N . GLY A 1 80 ? -10.785 -3.762 3.425 1.00 98.44 80 GLY A N 1
ATOM 566 C CA . GLY A 1 80 ? -10.790 -2.667 4.394 1.00 98.44 80 GLY A CA 1
ATOM 567 C C . GLY A 1 80 ? -10.867 -1.291 3.727 1.00 98.44 80 GLY A C 1
ATOM 568 O O . GLY A 1 80 ? -11.598 -1.093 2.754 1.00 98.44 80 GLY A O 1
ATOM 569 N N . THR A 1 81 ? -10.085 -0.339 4.233 1.00 98.62 81 THR A N 1
ATOM 570 C CA . THR A 1 81 ? -10.015 1.035 3.717 1.00 98.62 81 THR A CA 1
ATOM 571 C C . THR A 1 81 ? -8.648 1.324 3.109 1.00 98.62 81 THR A C 1
ATOM 573 O O . THR A 1 81 ? -7.623 1.119 3.758 1.00 98.62 81 THR A O 1
ATOM 576 N N . ILE A 1 82 ? -8.637 1.849 1.883 1.00 98.62 82 ILE A N 1
ATOM 577 C CA . ILE A 1 82 ? -7.475 2.518 1.288 1.00 98.62 82 ILE A CA 1
ATOM 578 C C . ILE A 1 82 ? -7.864 3.968 1.013 1.00 98.62 82 ILE A C 1
ATOM 580 O O . ILE A 1 82 ? -8.808 4.237 0.270 1.00 98.62 82 ILE A O 1
ATOM 584 N N . GLU A 1 83 ? -7.128 4.906 1.589 1.00 98.31 83 GLU A N 1
ATOM 585 C CA . GLU A 1 83 ? -7.382 6.334 1.449 1.00 98.31 83 GLU A CA 1
ATOM 586 C C . GLU A 1 83 ? -6.101 7.074 1.073 1.00 98.31 83 GLU A C 1
ATOM 588 O O . GLU A 1 83 ? -5.032 6.813 1.617 1.00 98.31 83 GLU A O 1
ATOM 593 N N . GLY A 1 84 ? -6.198 8.006 0.130 1.00 97.00 84 GLY A N 1
ATOM 594 C CA . GLY A 1 84 ? -5.130 8.958 -0.146 1.00 97.00 84 GLY A CA 1
ATOM 595 C C . GLY A 1 84 ? -5.679 10.351 -0.408 1.00 97.00 84 GLY A C 1
ATOM 596 O O . GLY A 1 84 ? -6.757 10.510 -0.985 1.00 97.00 84 GLY A O 1
ATOM 597 N N . ILE A 1 85 ? -4.920 11.369 -0.012 1.00 97.12 85 ILE A N 1
ATOM 598 C CA . ILE A 1 85 ? -5.254 12.767 -0.302 1.00 97.12 85 ILE A CA 1
ATOM 599 C C . ILE A 1 85 ? -5.304 13.027 -1.809 1.00 97.12 85 ILE A C 1
ATOM 601 O O . ILE A 1 85 ? -6.235 13.668 -2.291 1.00 97.12 85 ILE A O 1
ATOM 605 N N . GLU A 1 86 ? -4.355 12.498 -2.582 1.00 95.31 86 GLU A N 1
ATOM 606 C CA . GLU A 1 86 ? -4.415 12.584 -4.043 1.00 95.31 86 GLU A CA 1
ATOM 607 C C . GLU A 1 86 ? -5.176 11.395 -4.629 1.00 95.31 86 GLU A C 1
ATOM 609 O O . GLU A 1 86 ? -6.241 11.562 -5.241 1.00 95.31 86 GLU A O 1
ATOM 614 N N . HIS A 1 87 ? -4.648 10.188 -4.415 1.00 97.19 87 HIS A N 1
ATOM 615 C CA . HIS A 1 87 ? -5.213 8.964 -4.963 1.00 97.19 87 HIS A CA 1
ATOM 616 C C . HIS A 1 87 ? -5.292 7.841 -3.938 1.00 97.19 87 HIS A C 1
ATOM 618 O O . HIS A 1 87 ? -4.356 7.623 -3.178 1.00 97.19 87 HIS A O 1
ATOM 624 N N . GLY A 1 88 ? -6.376 7.064 -3.967 1.00 96.19 88 GLY A N 1
ATOM 625 C CA . GLY A 1 88 ? -6.440 5.828 -3.185 1.00 96.19 88 GLY A CA 1
ATOM 626 C C . GLY A 1 88 ? -5.379 4.843 -3.676 1.00 96.19 88 GLY A C 1
ATOM 627 O O . GLY A 1 88 ? -4.515 4.413 -2.918 1.00 96.19 88 GLY A O 1
ATOM 628 N N . ILE A 1 89 ? -5.398 4.557 -4.980 1.00 96.50 89 ILE A N 1
ATOM 629 C CA . ILE A 1 89 ? -4.382 3.753 -5.664 1.00 96.50 89 ILE A CA 1
ATOM 630 C C . ILE A 1 89 ? -3.859 4.526 -6.877 1.00 96.50 89 ILE A C 1
ATOM 632 O O . ILE A 1 89 ? -4.619 4.848 -7.794 1.00 96.50 89 ILE A O 1
ATOM 636 N N . HIS A 1 90 ? -2.553 4.779 -6.896 1.00 95.00 90 HIS A N 1
ATOM 637 C CA . HIS A 1 90 ? -1.819 5.349 -8.019 1.00 95.00 90 HIS A CA 1
ATOM 638 C C . HIS A 1 90 ? -0.910 4.281 -8.624 1.00 95.00 90 HIS A C 1
ATOM 640 O O . HIS A 1 90 ? -0.103 3.673 -7.924 1.00 95.00 90 HIS A O 1
ATOM 646 N N . THR A 1 91 ? -0.979 4.082 -9.938 1.00 91.25 91 THR A N 1
ATOM 647 C CA . THR A 1 91 ? -0.011 3.242 -10.646 1.00 91.25 91 THR A CA 1
ATOM 648 C C . THR A 1 91 ? 0.552 3.953 -11.871 1.00 91.25 91 THR A C 1
ATOM 650 O O . THR A 1 91 ? -0.223 4.416 -12.716 1.00 91.25 91 THR A O 1
ATOM 653 N N . SER A 1 92 ? 1.878 3.978 -12.005 1.00 88.31 92 SER A N 1
ATOM 654 C CA . SER A 1 92 ? 2.582 4.581 -13.135 1.00 88.31 92 SER A CA 1
ATOM 655 C C . SER A 1 92 ? 3.643 3.635 -13.710 1.00 88.31 92 SER A C 1
ATOM 657 O O . SER A 1 92 ? 4.449 3.046 -12.992 1.00 88.31 92 SER A O 1
ATOM 659 N N . GLY A 1 93 ? 3.637 3.459 -15.036 1.00 77.00 93 GLY A N 1
ATOM 660 C CA . GLY A 1 93 ? 4.624 2.610 -15.718 1.00 77.00 93 GLY A CA 1
ATOM 661 C C . GLY A 1 93 ? 4.546 1.126 -15.339 1.00 77.00 93 GLY A C 1
ATOM 662 O O . GLY A 1 93 ? 5.575 0.458 -15.367 1.00 77.00 93 GLY A O 1
ATOM 663 N N . ILE A 1 94 ? 3.352 0.638 -14.968 1.00 70.38 94 ILE A N 1
ATOM 664 C CA . ILE A 1 94 ? 3.116 -0.748 -14.544 1.00 70.38 94 ILE A CA 1
ATOM 665 C C . ILE A 1 94 ? 2.621 -1.648 -15.673 1.00 70.38 94 ILE A C 1
ATOM 667 O O . ILE A 1 94 ? 1.606 -1.334 -16.276 1.00 70.38 94 ILE A O 1
ATOM 671 N N . THR A 1 95 ? 3.225 -2.821 -15.887 1.00 69.94 95 THR A N 1
ATOM 672 C CA . THR A 1 95 ? 2.810 -3.768 -16.948 1.00 69.94 95 THR A CA 1
ATOM 673 C C . THR A 1 95 ? 1.335 -4.187 -16.849 1.00 69.94 95 THR A C 1
ATOM 675 O O . THR A 1 95 ? 0.617 -4.160 -17.852 1.00 69.94 95 THR A O 1
ATOM 678 N N . ARG A 1 96 ? 0.861 -4.550 -15.649 1.00 84.12 96 ARG A N 1
ATOM 679 C CA . ARG A 1 96 ? -0.548 -4.880 -15.377 1.00 84.12 96 ARG A CA 1
ATOM 680 C C . ARG A 1 96 ? -0.861 -4.746 -13.887 1.00 84.12 96 ARG A C 1
ATOM 682 O O . ARG A 1 96 ? -0.098 -5.220 -13.048 1.00 84.12 96 ARG A O 1
ATOM 689 N N . VAL A 1 97 ? -2.021 -4.178 -13.570 1.00 89.19 97 VAL A N 1
ATOM 690 C CA . VAL A 1 97 ? -2.590 -4.174 -12.218 1.00 89.19 97 VAL A CA 1
ATOM 691 C C . VAL A 1 97 ? -3.974 -4.815 -12.248 1.00 89.19 97 VAL A C 1
ATOM 693 O O . VAL A 1 97 ? -4.782 -4.533 -13.131 1.00 89.19 97 VAL A O 1
ATOM 696 N N . GLU A 1 98 ? -4.231 -5.703 -11.297 1.00 93.31 98 GLU A N 1
ATOM 697 C CA . GLU A 1 98 ? -5.550 -6.269 -11.027 1.00 93.31 98 GLU A CA 1
ATOM 698 C C . GLU A 1 98 ? -6.008 -5.764 -9.661 1.00 93.31 98 GLU A C 1
ATOM 700 O O . GLU A 1 98 ? -5.276 -5.906 -8.678 1.00 93.31 98 GLU A O 1
ATOM 705 N N . VAL A 1 99 ? -7.201 -5.168 -9.596 1.00 94.38 99 VAL A N 1
ATOM 706 C CA . VAL A 1 99 ? -7.771 -4.690 -8.335 1.00 94.38 99 VAL A CA 1
ATOM 707 C C . VAL A 1 99 ? -9.127 -5.335 -8.096 1.00 94.38 99 VAL A C 1
ATOM 709 O O . VAL A 1 99 ? -10.038 -5.194 -8.905 1.00 94.38 99 VAL A O 1
ATOM 712 N N . THR A 1 100 ? -9.248 -6.023 -6.965 1.00 97.56 100 THR A N 1
ATOM 713 C CA . THR A 1 100 ? -10.509 -6.530 -6.423 1.00 97.56 100 THR A CA 1
ATOM 714 C C . THR A 1 100 ? -10.853 -5.712 -5.188 1.00 97.56 100 THR A C 1
ATOM 716 O O . THR A 1 100 ? -10.046 -5.621 -4.265 1.00 97.56 100 THR A O 1
ATOM 719 N N . ASN A 1 101 ? -12.040 -5.109 -5.158 1.00 97.62 101 ASN A N 1
ATOM 720 C CA . ASN A 1 101 ? -12.473 -4.266 -4.051 1.00 97.62 101 ASN A CA 1
ATOM 721 C C . ASN A 1 101 ? -13.834 -4.716 -3.512 1.00 97.62 101 ASN A C 1
ATOM 723 O O . ASN A 1 101 ? -14.832 -4.635 -4.224 1.00 97.62 101 ASN A O 1
ATOM 727 N N . ALA A 1 102 ? -13.860 -5.112 -2.245 1.00 97.88 102 ALA A N 1
ATOM 728 C CA . ALA A 1 102 ? -15.057 -5.305 -1.431 1.00 97.88 102 ALA A CA 1
ATOM 729 C C . ALA A 1 102 ? -15.171 -4.264 -0.297 1.00 97.88 102 ALA A C 1
ATOM 731 O O . ALA A 1 102 ? -16.205 -4.189 0.360 1.00 97.88 102 ALA A O 1
ATOM 732 N N . GLY A 1 103 ? -14.119 -3.469 -0.071 1.00 97.81 103 GLY A N 1
ATOM 733 C CA . GLY A 1 103 ? -14.070 -2.411 0.933 1.00 97.81 103 GLY A CA 1
ATOM 734 C C . GLY A 1 103 ? -14.211 -1.001 0.351 1.00 97.81 103 GLY A C 1
ATOM 735 O O . GLY A 1 103 ? -14.863 -0.770 -0.671 1.00 97.81 103 GLY A O 1
ATOM 736 N N . ILE A 1 104 ? -13.570 -0.041 1.014 1.00 98.06 104 ILE A N 1
ATOM 737 C CA . ILE A 1 104 ? -13.608 1.384 0.683 1.00 98.06 104 ILE A CA 1
ATOM 738 C C . ILE A 1 104 ? -12.287 1.808 0.039 1.00 98.06 104 ILE A C 1
ATOM 740 O O . ILE A 1 104 ? -11.215 1.561 0.590 1.00 98.06 104 ILE A O 1
ATOM 744 N N . ILE A 1 105 ? -12.369 2.511 -1.095 1.00 97.50 105 ILE A N 1
ATOM 745 C CA . ILE A 1 105 ? -11.223 3.194 -1.709 1.00 97.50 105 ILE A CA 1
ATOM 746 C C . ILE A 1 105 ? -11.582 4.658 -1.932 1.00 97.50 105 ILE A C 1
ATOM 748 O O . ILE A 1 105 ? -12.525 4.970 -2.661 1.00 97.50 105 ILE A O 1
ATOM 752 N N . LYS A 1 106 ? -10.813 5.558 -1.317 1.00 96.44 106 LYS A N 1
ATOM 753 C CA . LYS A 1 106 ? -10.999 7.009 -1.398 1.00 96.44 106 LYS A CA 1
ATOM 754 C C . LYS A 1 106 ? -9.745 7.680 -1.941 1.00 96.44 106 LYS A C 1
ATOM 756 O O . LYS A 1 106 ? -8.632 7.346 -1.552 1.00 96.44 106 LYS A O 1
ATOM 761 N N . GLY A 1 107 ? -9.942 8.645 -2.830 1.00 93.50 107 GLY A N 1
ATOM 762 C CA . GLY A 1 107 ? -8.898 9.556 -3.283 1.00 93.50 107 GLY A CA 1
ATOM 763 C C . GLY A 1 107 ? -9.467 10.962 -3.383 1.00 93.50 107 GLY A C 1
ATOM 764 O O . GLY A 1 107 ? -10.553 11.113 -3.941 1.00 93.50 107 GLY A O 1
ATOM 765 N N . GLY A 1 108 ? -8.762 11.975 -2.879 1.00 92.19 108 GLY A N 1
ATOM 766 C CA . GLY A 1 108 ? -9.240 13.361 -2.953 1.00 92.19 108 GLY A CA 1
ATOM 767 C C . GLY A 1 108 ? -9.301 13.905 -4.383 1.00 92.19 108 GLY A C 1
ATOM 768 O O . GLY A 1 108 ? -10.188 14.695 -4.697 1.00 92.19 108 GLY A O 1
ATOM 769 N N . ARG A 1 109 ? -8.428 13.433 -5.288 1.00 92.00 109 ARG A N 1
ATOM 770 C CA . ARG A 1 109 ? -8.572 13.663 -6.737 1.00 92.00 109 ARG A CA 1
ATOM 771 C C . ARG A 1 109 ? -9.236 12.490 -7.447 1.00 92.00 109 ARG A C 1
ATOM 773 O O . ARG A 1 109 ? -10.183 12.692 -8.200 1.00 92.00 109 ARG A O 1
ATOM 780 N N . LYS A 1 110 ? -8.702 11.272 -7.292 1.00 92.94 110 LYS A N 1
ATOM 781 C CA . LYS A 1 110 ? -9.258 10.061 -7.932 1.00 92.94 110 LYS A CA 1
ATOM 782 C C . LYS A 1 110 ? -9.049 8.843 -7.050 1.00 92.94 110 LYS A C 1
ATOM 784 O O . LYS A 1 110 ? -7.929 8.614 -6.616 1.00 92.94 110 LYS A O 1
ATOM 789 N N . CYS A 1 111 ? -10.066 8.002 -6.879 1.00 88.25 111 CYS A N 1
ATOM 790 C CA . CYS A 1 111 ? -9.916 6.739 -6.145 1.00 88.25 111 CYS A CA 1
ATOM 791 C C . CYS A 1 111 ? -8.884 5.804 -6.798 1.00 88.25 111 CYS A C 1
ATOM 793 O O . CYS A 1 111 ? -8.035 5.251 -6.105 1.00 88.25 111 CYS A O 1
ATOM 795 N N . TYR A 1 112 ? -8.917 5.698 -8.130 1.00 88.69 112 TYR A N 1
ATOM 796 C CA . TYR A 1 112 ? -7.937 4.963 -8.927 1.00 88.69 112 TYR A CA 1
ATOM 797 C C . TYR A 1 112 ? -7.316 5.881 -9.975 1.00 88.69 112 TYR A C 1
ATOM 799 O O . TYR A 1 112 ? -8.027 6.582 -10.700 1.00 88.69 112 TYR A O 1
ATOM 807 N N . PHE A 1 113 ? -5.996 5.833 -10.109 1.00 87.75 113 PHE A N 1
ATOM 808 C CA . PHE A 1 113 ? -5.285 6.422 -11.232 1.00 87.75 113 PHE A CA 1
ATOM 809 C C . PHE A 1 113 ? -4.306 5.401 -11.805 1.00 87.75 113 PHE A C 1
ATOM 811 O O . PHE A 1 113 ? -3.297 5.080 -11.185 1.00 87.75 113 PHE A O 1
ATOM 818 N N . ILE A 1 114 ? -4.632 4.871 -12.984 1.00 83.25 114 ILE A N 1
ATOM 819 C CA . ILE A 1 114 ? -3.835 3.848 -13.661 1.00 83.25 114 ILE A CA 1
ATOM 820 C C . ILE A 1 114 ? -3.336 4.431 -14.976 1.00 83.25 114 ILE A C 1
ATOM 822 O O . ILE A 1 114 ? -4.136 4.776 -15.847 1.00 83.25 114 ILE A O 1
ATOM 826 N N . TYR A 1 115 ? -2.016 4.541 -15.117 1.00 81.12 115 TYR A N 1
ATOM 827 C CA . TYR A 1 115 ? -1.386 5.060 -16.323 1.00 81.12 115 TYR A CA 1
ATOM 828 C C . TYR A 1 115 ? -0.167 4.230 -16.743 1.00 81.12 115 TYR A C 1
ATOM 830 O O . TYR A 1 115 ? 0.740 3.938 -15.962 1.00 81.12 115 TYR A O 1
ATOM 838 N N . GLN A 1 116 ? -0.134 3.890 -18.028 1.00 72.00 116 GLN A N 1
ATOM 839 C CA . GLN A 1 116 ? 0.938 3.149 -18.681 1.00 72.00 116 GLN A CA 1
ATOM 840 C C . GLN A 1 116 ? 1.714 4.090 -19.602 1.00 72.00 116 GLN A C 1
ATOM 842 O O . GLN A 1 116 ? 1.178 4.560 -20.607 1.00 72.00 116 GLN A O 1
ATOM 847 N N . ARG A 1 117 ? 2.993 4.338 -19.296 1.00 62.88 117 ARG A N 1
ATOM 848 C CA . ARG A 1 117 ? 3.888 5.051 -20.214 1.00 62.88 117 ARG A CA 1
ATOM 849 C C . ARG A 1 117 ? 4.627 4.026 -21.068 1.00 62.88 117 ARG A C 1
ATOM 851 O O . ARG A 1 117 ? 5.498 3.327 -20.556 1.00 62.88 117 ARG A O 1
ATOM 858 N N . LYS A 1 118 ? 4.323 3.945 -22.368 1.00 58.22 118 LYS A N 1
ATOM 859 C CA . LYS A 1 118 ? 5.162 3.178 -23.303 1.00 58.22 118 LYS A CA 1
ATOM 860 C C . LYS A 1 118 ? 6.572 3.789 -23.286 1.00 58.22 118 LYS A C 1
ATOM 862 O O . LYS A 1 118 ? 6.737 4.949 -23.654 1.00 58.22 118 LYS A O 1
ATOM 867 N N . LYS A 1 119 ? 7.585 3.042 -22.830 1.00 55.97 119 LYS A N 1
ATOM 868 C CA . LYS A 1 119 ? 8.992 3.407 -23.062 1.00 55.97 119 LYS A CA 1
ATOM 869 C C . LYS A 1 119 ? 9.276 3.174 -24.548 1.00 55.97 119 LYS A C 1
ATOM 871 O O . LYS A 1 119 ? 9.359 2.030 -24.979 1.00 55.97 119 LYS A O 1
ATOM 876 N N . THR A 1 120 ? 9.398 4.244 -25.327 1.00 45.44 120 THR A N 1
ATOM 877 C CA . THR A 1 120 ? 9.983 4.171 -26.671 1.00 45.44 120 THR A CA 1
ATOM 878 C C . THR A 1 120 ? 11.498 4.186 -26.508 1.00 45.44 120 THR A C 1
ATOM 880 O O . THR A 1 120 ? 12.073 5.230 -26.209 1.00 45.44 120 THR A O 1
ATOM 883 N N . THR A 1 121 ? 12.143 3.031 -26.645 1.00 50.81 121 THR A N 1
ATOM 884 C CA . THR A 1 121 ? 13.605 2.956 -26.739 1.00 50.81 121 THR A CA 1
ATOM 885 C C . THR A 1 121 ? 13.976 3.194 -28.198 1.00 50.81 121 THR A C 1
ATOM 887 O O . THR A 1 121 ? 13.676 2.359 -29.047 1.00 50.81 121 THR A O 1
ATOM 890 N N . PHE A 1 122 ? 14.586 4.336 -28.508 1.00 46.16 122 PHE A N 1
ATOM 891 C CA . PHE A 1 122 ? 15.271 4.503 -29.788 1.00 46.16 122 PHE A CA 1
ATOM 892 C C . PHE A 1 122 ? 16.580 3.708 -29.709 1.00 46.16 122 PHE A C 1
ATOM 894 O O . PHE A 1 122 ? 17.427 4.020 -28.874 1.00 46.16 122 PHE A O 1
ATOM 901 N N . LEU A 1 123 ? 16.721 2.660 -30.526 1.00 44.91 123 LEU A N 1
ATOM 902 C CA . LEU A 1 123 ? 18.049 2.157 -30.876 1.00 44.91 123 LEU A CA 1
ATOM 903 C C . LEU A 1 123 ? 18.659 3.173 -31.852 1.00 44.91 123 LEU A C 1
ATOM 905 O O . LEU A 1 123 ? 18.045 3.453 -32.883 1.00 44.91 123 LEU A O 1
ATOM 909 N N . LEU A 1 124 ? 19.808 3.742 -31.484 1.00 54.91 124 LEU A N 1
ATOM 910 C CA . LEU A 1 124 ? 20.705 4.459 -32.395 1.00 54.91 124 LEU A CA 1
ATOM 911 C C . LEU A 1 124 ? 21.670 3.462 -33.038 1.00 54.91 124 LEU A C 1
ATOM 913 O O . LEU A 1 124 ? 22.092 2.530 -32.313 1.00 54.91 124 LEU A O 1
#

Secondary structure (DSSP, 8-state):
---EEEESSEEE-SSEEEEE-TTS--EEEEE-TT-EEEESEEEEESS-EEEEESSEEEESSS-SEEEES--SEEEEEESSEEEESSEEEEEES-SEEEEEESSEEEESSEEEEEE---------

Sequence (124 aa):
MTGTIKNAGNVTGAESGIQIEEDSSMLRIENASTGHIEGKTGIASKIGIILINNGEIKGNLNNGVELSGVTSNSKITNNGTIEGIEHGIHTSGITRVEVTNAGIIKGGRKCYFIYQRKKTTFLL